Protein AF-A0A9K3JEZ5-F1 (afdb_monomer_lite)

Structure (mmCIF, N/CA/C/O backbone):
data_AF-A0A9K3JEZ5-F1
#
_entry.id   AF-A0A9K3JEZ5-F1
#
loop_
_atom_site.group_PDB
_atom_site.id
_atom_site.type_symbol
_atom_site.label_atom_id
_atom_site.label_alt_id
_atom_site.label_comp_id
_atom_site.label_asym_id
_atom_site.label_entity_id
_atom_site.label_seq_id
_atom_site.pdbx_PDB_ins_code
_atom_site.Cartn_x
_atom_site.Cartn_y
_atom_site.Cartn_z
_atom_site.occupancy
_atom_site.B_iso_or_equiv
_atom_site.auth_seq_id
_atom_site.auth_comp_id
_atom_site.auth_asym_id
_atom_site.auth_atom_id
_atom_site.pdbx_PDB_model_num
ATOM 1 N N . MET A 1 1 ? 19.561 -0.535 -13.516 1.00 49.19 1 MET A N 1
ATOM 2 C CA . MET A 1 1 ? 18.095 -0.704 -13.526 1.00 49.19 1 MET A CA 1
ATOM 3 C C . MET A 1 1 ? 17.795 -2.181 -13.321 1.00 49.19 1 MET A C 1
ATOM 5 O O . MET A 1 1 ? 17.987 -2.942 -14.250 1.00 49.19 1 MET A O 1
ATOM 9 N N . PHE A 1 2 ? 17.421 -2.590 -12.108 1.00 35.97 2 PHE A N 1
ATOM 10 C CA . PHE A 1 2 ? 16.783 -3.884 -11.840 1.00 35.97 2 PHE A CA 1
ATOM 11 C C . PHE A 1 2 ? 15.824 -3.671 -10.669 1.00 35.97 2 PHE A C 1
ATOM 13 O O . PHE A 1 2 ? 16.222 -3.668 -9.508 1.00 35.97 2 PHE A O 1
ATOM 20 N N . CYS A 1 3 ? 14.564 -3.392 -11.000 1.00 40.62 3 CYS A N 1
ATOM 21 C CA . CYS A 1 3 ? 13.462 -3.557 -10.066 1.00 40.62 3 CYS A CA 1
ATOM 22 C C . CYS A 1 3 ? 13.249 -5.071 -9.993 1.00 40.62 3 CYS A C 1
ATOM 24 O O . CYS A 1 3 ? 12.887 -5.678 -10.996 1.00 40.62 3 CYS A O 1
ATOM 26 N N . GLY A 1 4 ? 13.584 -5.701 -8.867 1.00 43.72 4 GLY A N 1
ATOM 27 C CA . GLY A 1 4 ? 13.510 -7.156 -8.680 1.00 43.72 4 GLY A CA 1
ATOM 28 C C . GLY A 1 4 ? 12.082 -7.696 -8.563 1.00 43.72 4 GLY A C 1
ATOM 29 O O . GLY A 1 4 ? 11.843 -8.618 -7.791 1.00 43.72 4 GLY A O 1
ATOM 30 N N . SER A 1 5 ? 11.124 -7.113 -9.279 1.00 51.03 5 SER A N 1
ATOM 31 C CA . SER A 1 5 ? 9.730 -7.536 -9.296 1.00 51.03 5 SER A CA 1
ATOM 32 C C . SER A 1 5 ? 9.351 -7.997 -10.703 1.00 51.03 5 SER A C 1
ATOM 34 O O . SER A 1 5 ? 9.722 -7.383 -11.699 1.00 51.03 5 SER A O 1
ATOM 36 N N . ASN A 1 6 ? 8.584 -9.088 -10.795 1.00 52.50 6 ASN A N 1
ATOM 37 C CA . ASN A 1 6 ? 8.060 -9.660 -12.049 1.00 52.50 6 ASN A CA 1
ATOM 38 C C . ASN A 1 6 ? 7.017 -8.752 -12.748 1.00 52.50 6 ASN A C 1
ATOM 40 O O . ASN A 1 6 ? 6.164 -9.232 -13.493 1.00 52.50 6 ASN A O 1
ATOM 44 N N . VAL A 1 7 ? 7.027 -7.449 -12.468 1.00 54.53 7 VAL A N 1
ATOM 45 C CA . VAL A 1 7 ? 6.102 -6.459 -13.011 1.00 54.53 7 VAL A CA 1
ATOM 46 C C . VAL A 1 7 ? 6.838 -5.699 -14.107 1.00 54.53 7 VAL A C 1
ATOM 48 O O . VAL A 1 7 ? 7.854 -5.059 -13.848 1.00 54.53 7 VAL A O 1
ATOM 51 N N . ILE A 1 8 ? 6.329 -5.760 -15.339 1.00 65.75 8 ILE A N 1
ATOM 52 C CA . ILE A 1 8 ? 6.851 -4.946 -16.441 1.00 65.75 8 ILE A CA 1
ATOM 53 C C . ILE A 1 8 ? 6.610 -3.474 -16.073 1.00 65.75 8 ILE A C 1
ATOM 55 O O . ILE A 1 8 ? 5.467 -3.051 -15.893 1.00 65.75 8 ILE A O 1
ATOM 59 N N . PHE A 1 9 ? 7.693 -2.718 -15.887 1.00 57.88 9 PHE A N 1
ATOM 60 C CA . PHE A 1 9 ? 7.630 -1.297 -15.556 1.00 57.88 9 PHE A CA 1
ATOM 61 C C . PHE A 1 9 ? 7.146 -0.507 -16.776 1.00 57.88 9 PHE A C 1
ATOM 63 O O . PHE A 1 9 ? 7.821 -0.479 -17.803 1.00 57.88 9 PHE A O 1
ATOM 70 N N . ASP A 1 10 ? 5.987 0.135 -16.642 1.00 65.19 10 ASP A N 1
ATOM 71 C CA . ASP A 1 10 ? 5.440 1.073 -17.618 1.00 65.19 10 ASP A CA 1
ATO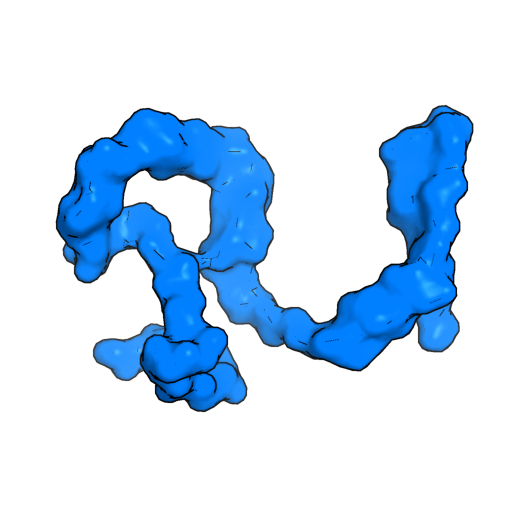M 72 C C . ASP A 1 10 ? 5.383 2.466 -16.967 1.00 65.19 10 ASP A C 1
ATOM 74 O O . ASP A 1 10 ? 4.577 2.656 -16.054 1.00 65.19 10 ASP A O 1
ATOM 78 N N . PRO A 1 11 ? 6.201 3.442 -17.401 1.00 60.66 11 PRO A N 1
ATOM 79 C CA . PRO A 1 11 ? 6.251 4.771 -16.793 1.00 60.66 11 PRO A CA 1
ATOM 80 C C . PRO A 1 11 ? 4.958 5.585 -16.972 1.00 60.66 11 PRO A C 1
ATOM 82 O O . PRO A 1 11 ? 4.781 6.585 -16.278 1.00 60.66 11 PRO A O 1
ATOM 85 N N . LEU A 1 12 ? 4.054 5.179 -17.873 1.00 63.34 12 LEU A N 1
ATOM 86 C CA . LEU A 1 12 ? 2.743 5.806 -18.052 1.00 63.34 12 LEU A CA 1
ATOM 87 C C . LEU A 1 12 ? 1.736 5.358 -16.981 1.00 63.34 12 LEU A C 1
ATOM 89 O O . LEU A 1 12 ? 0.808 6.095 -16.648 1.00 63.34 12 LEU A O 1
ATOM 93 N N . HIS A 1 13 ? 1.898 4.144 -16.452 1.00 47.84 13 HIS A N 1
ATOM 94 C CA . HIS A 1 13 ? 0.898 3.493 -15.601 1.00 47.84 13 HIS A CA 1
ATOM 95 C C . HIS A 1 13 ? 1.404 3.160 -14.195 1.00 47.84 13 HIS A C 1
ATOM 97 O O . HIS A 1 13 ? 0.600 3.048 -13.266 1.00 47.84 13 HIS A O 1
ATOM 103 N N . ASN A 1 14 ? 2.720 3.029 -14.021 1.00 51.62 14 ASN A N 1
ATOM 104 C CA . ASN A 1 14 ? 3.346 2.549 -12.802 1.00 51.62 14 ASN A CA 1
ATOM 105 C C . ASN A 1 14 ? 4.533 3.460 -12.458 1.00 51.62 14 ASN A C 1
ATOM 107 O O . ASN A 1 14 ? 5.488 3.571 -13.222 1.00 51.62 14 ASN A O 1
ATOM 111 N N . SER A 1 15 ? 4.511 4.060 -11.270 1.00 57.97 15 SER A N 1
ATOM 112 C CA . SER A 1 15 ? 5.699 4.675 -10.676 1.00 57.97 15 SER A CA 1
ATOM 113 C C . SER A 1 15 ? 6.186 3.794 -9.535 1.00 57.97 15 SER A C 1
ATOM 115 O O . SER A 1 15 ? 5.388 3.337 -8.713 1.00 57.97 15 SER A O 1
ATOM 117 N N . CYS A 1 16 ? 7.490 3.538 -9.480 1.00 55.03 16 CYS A N 1
ATOM 118 C CA . CYS A 1 16 ? 8.080 2.941 -8.294 1.00 55.03 16 CYS A CA 1
ATOM 119 C C . CYS A 1 16 ? 8.075 4.013 -7.202 1.00 55.03 16 CYS A C 1
ATOM 121 O O . CYS A 1 16 ? 8.822 4.985 -7.298 1.00 55.03 16 CYS A O 1
ATOM 123 N N . CYS A 1 17 ? 7.246 3.845 -6.169 1.00 61.78 17 CYS A N 1
ATOM 124 C CA . CYS A 1 17 ? 7.416 4.594 -4.927 1.00 61.78 17 CYS A CA 1
ATOM 125 C C . CYS A 1 17 ? 8.745 4.159 -4.297 1.00 61.78 17 CYS A C 1
ATOM 127 O O . CYS A 1 17 ? 8.800 3.184 -3.552 1.00 61.78 17 CYS A O 1
ATOM 129 N N . ASP A 1 18 ? 9.822 4.853 -4.649 1.00 65.94 18 ASP A N 1
ATOM 130 C CA . ASP A 1 18 ? 11.116 4.734 -3.993 1.00 65.94 18 ASP A CA 1
ATOM 131 C C . ASP A 1 18 ? 11.299 5.970 -3.107 1.00 65.94 18 ASP A C 1
ATOM 133 O O . ASP A 1 18 ? 11.180 7.102 -3.575 1.00 65.94 18 ASP A O 1
ATOM 137 N N . LEU A 1 19 ? 11.518 5.740 -1.814 1.00 70.69 19 LEU A N 1
ATOM 138 C CA . LEU A 1 19 ? 11.770 6.787 -0.821 1.00 70.69 19 LEU A CA 1
ATOM 139 C C . LEU A 1 19 ? 13.279 7.005 -0.614 1.00 70.69 19 LEU A C 1
ATOM 141 O O . LEU A 1 19 ? 13.684 7.724 0.299 1.00 70.69 19 LEU A O 1
ATOM 145 N N . ASP A 1 20 ? 14.119 6.369 -1.437 1.00 74.50 20 ASP A N 1
ATOM 146 C CA . ASP A 1 20 ? 15.567 6.522 -1.410 1.00 74.50 20 ASP A CA 1
ATOM 147 C C . ASP A 1 20 ? 15.994 7.870 -2.006 1.00 74.50 20 ASP A C 1
ATOM 149 O O . ASP A 1 20 ? 16.115 8.061 -3.220 1.00 74.50 20 ASP A O 1
ATOM 153 N N . VAL A 1 21 ? 16.288 8.802 -1.104 1.00 74.88 21 VAL A N 1
ATOM 154 C CA . VAL A 1 21 ? 16.812 10.139 -1.404 1.00 74.88 21 VAL A CA 1
ATOM 155 C C . VAL A 1 21 ? 18.109 10.087 -2.221 1.00 74.88 21 VAL A C 1
ATOM 157 O O . VAL A 1 21 ? 18.353 10.974 -3.035 1.00 74.88 21 VAL A O 1
ATOM 160 N N . LYS A 1 22 ? 18.928 9.031 -2.085 1.00 78.00 22 LYS A N 1
ATOM 161 C CA . LYS A 1 22 ? 20.165 8.892 -2.874 1.00 78.00 22 LYS A CA 1
ATOM 162 C C . LYS A 1 22 ? 19.888 8.602 -4.346 1.00 78.00 22 LYS A C 1
ATOM 164 O O . LYS A 1 22 ? 20.736 8.885 -5.187 1.00 78.00 22 LYS A O 1
ATOM 169 N N . LYS A 1 23 ? 18.728 8.022 -4.662 1.00 70.31 23 LYS A N 1
ATOM 170 C CA . LYS A 1 23 ? 18.302 7.742 -6.040 1.00 70.31 23 LYS A CA 1
ATOM 171 C C . LYS A 1 23 ? 17.438 8.855 -6.620 1.00 70.31 23 LYS A C 1
ATOM 173 O O . LYS A 1 23 ? 17.444 9.036 -7.834 1.00 70.31 23 LYS A O 1
ATOM 178 N N . ASN A 1 24 ? 16.702 9.579 -5.777 1.00 73.31 24 ASN A N 1
ATOM 179 C CA . ASN A 1 24 ? 15.888 10.719 -6.179 1.00 73.31 24 ASN A CA 1
ATOM 180 C C . ASN A 1 24 ? 16.094 11.901 -5.220 1.00 73.31 24 ASN A C 1
ATOM 182 O O . ASN A 1 24 ? 15.406 12.031 -4.207 1.00 73.31 24 ASN A O 1
ATOM 186 N N . THR A 1 25 ? 17.025 12.785 -5.577 1.00 77.69 25 THR A N 1
ATOM 187 C CA . THR A 1 25 ? 17.412 13.953 -4.770 1.00 77.69 25 THR A CA 1
ATOM 188 C C . THR A 1 25 ? 16.285 14.973 -4.603 1.00 77.69 25 THR A C 1
ATOM 190 O O . THR A 1 25 ? 16.276 15.722 -3.632 1.00 77.69 25 THR A O 1
ATOM 193 N N . GLU A 1 26 ? 15.277 14.975 -5.481 1.00 78.19 26 GLU A N 1
ATOM 194 C CA . GLU A 1 26 ? 14.106 15.854 -5.344 1.00 78.19 26 GLU A CA 1
ATOM 195 C C . GLU A 1 26 ? 13.280 15.545 -4.086 1.00 78.19 26 GLU A C 1
ATOM 197 O O . GLU A 1 26 ? 12.535 16.402 -3.603 1.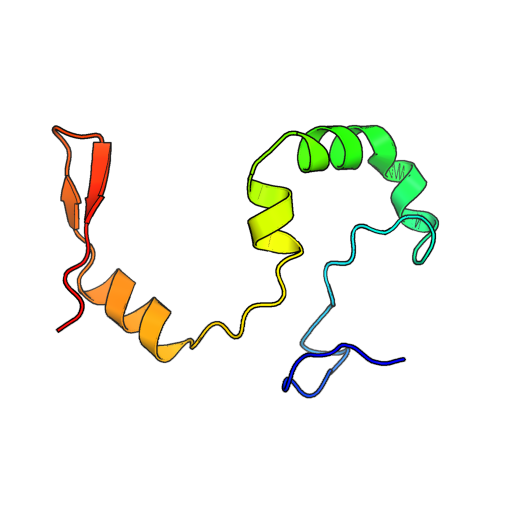00 78.19 26 GLU A O 1
ATOM 202 N N . LEU A 1 27 ? 13.443 14.345 -3.517 1.00 73.31 27 LEU A N 1
ATOM 203 C CA . LEU A 1 27 ? 12.794 13.937 -2.276 1.00 73.31 27 LEU A CA 1
ATOM 204 C C . LEU A 1 27 ? 13.336 14.670 -1.038 1.00 73.31 27 LEU A C 1
ATOM 206 O O . LEU A 1 27 ? 12.618 14.746 -0.042 1.00 73.31 27 LEU A O 1
ATOM 210 N N . GLU A 1 28 ? 14.535 15.270 -1.083 1.00 78.69 28 GLU A N 1
ATOM 211 C CA . GLU A 1 28 ? 15.089 16.049 0.045 1.00 78.69 28 GLU A CA 1
ATOM 212 C C . GLU A 1 28 ? 14.160 17.191 0.478 1.00 78.69 28 GLU A C 1
ATOM 214 O O . GLU A 1 28 ? 14.039 17.497 1.669 1.00 78.69 28 GLU A O 1
ATOM 219 N N . LYS A 1 29 ? 13.427 17.768 -0.483 1.00 85.12 29 LYS A N 1
ATOM 220 C CA . LYS A 1 29 ? 12.431 18.827 -0.259 1.00 85.12 29 LYS A CA 1
ATOM 221 C C . LYS A 1 29 ? 11.274 18.376 0.640 1.00 85.12 29 LYS A C 1
ATOM 223 O O . LYS A 1 29 ? 10.597 19.214 1.228 1.00 85.12 29 LYS A O 1
ATOM 228 N N . PHE A 1 30 ? 11.067 17.066 0.772 1.00 80.88 30 PHE A N 1
ATOM 229 C CA . PHE A 1 30 ? 10.034 16.441 1.597 1.00 80.88 30 PHE A CA 1
A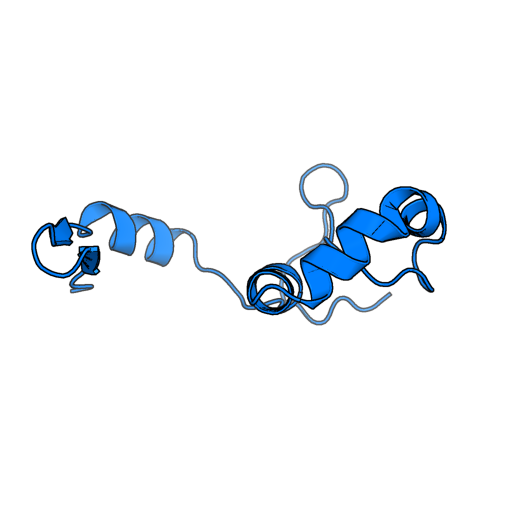TOM 230 C C . PHE A 1 30 ? 10.616 15.712 2.818 1.00 80.88 30 PHE A C 1
ATOM 232 O O . PHE A 1 30 ? 9.964 14.829 3.374 1.00 80.88 30 PHE A O 1
ATOM 239 N N . SER A 1 31 ? 11.827 16.071 3.255 1.00 80.19 31 SER A N 1
ATOM 240 C CA . SER A 1 31 ? 12.546 15.440 4.377 1.00 80.19 31 SER A CA 1
ATOM 241 C C . SER A 1 31 ? 11.702 15.226 5.641 1.00 80.19 31 SER A C 1
ATOM 243 O O . SER A 1 31 ? 11.760 14.147 6.228 1.00 80.19 31 SER A O 1
ATOM 245 N N . SER A 1 32 ? 10.851 16.184 6.017 1.00 76.31 32 SER A N 1
ATOM 246 C CA . SER A 1 32 ? 9.943 16.058 7.169 1.00 76.31 32 SER A CA 1
ATOM 247 C C . SER A 1 32 ? 8.900 14.944 7.006 1.00 76.31 32 SER A C 1
ATOM 249 O O . SER A 1 32 ? 8.583 14.228 7.957 1.00 76.31 32 SER A O 1
ATOM 251 N N . ILE A 1 33 ? 8.384 14.756 5.788 1.00 78.75 33 ILE A N 1
ATOM 252 C CA . ILE A 1 33 ? 7.437 13.688 5.455 1.00 78.75 33 ILE A CA 1
ATOM 253 C C . ILE A 1 33 ? 8.171 12.350 5.383 1.00 78.75 33 ILE A C 1
ATOM 255 O O . ILE A 1 33 ? 7.652 11.357 5.879 1.00 78.75 33 ILE A O 1
ATOM 259 N N . LEU A 1 34 ? 9.384 12.311 4.829 1.00 75.06 34 LEU A N 1
ATOM 260 C CA . LEU A 1 34 ? 10.196 11.091 4.775 1.00 75.06 34 LEU A CA 1
ATOM 261 C C . LEU A 1 34 ? 10.553 10.573 6.173 1.00 75.06 34 LEU A C 1
ATOM 263 O O . LEU A 1 34 ? 10.469 9.372 6.424 1.00 75.06 34 LEU A O 1
ATOM 267 N N . GLU A 1 35 ? 10.896 11.471 7.098 1.00 78.62 35 GLU A N 1
ATOM 268 C CA . GLU A 1 35 ? 11.161 11.133 8.498 1.00 78.62 35 GLU A CA 1
ATOM 269 C C . GLU A 1 35 ? 9.912 10.558 9.181 1.00 78.62 35 GLU A C 1
ATOM 271 O O . GLU A 1 35 ? 9.984 9.540 9.872 1.00 78.62 35 GLU A O 1
ATOM 276 N N . PHE A 1 36 ? 8.747 11.169 8.947 1.00 79.56 36 PHE A N 1
ATOM 277 C CA . PHE A 1 36 ? 7.470 10.641 9.420 1.00 79.56 36 PHE A CA 1
ATOM 278 C C . PHE A 1 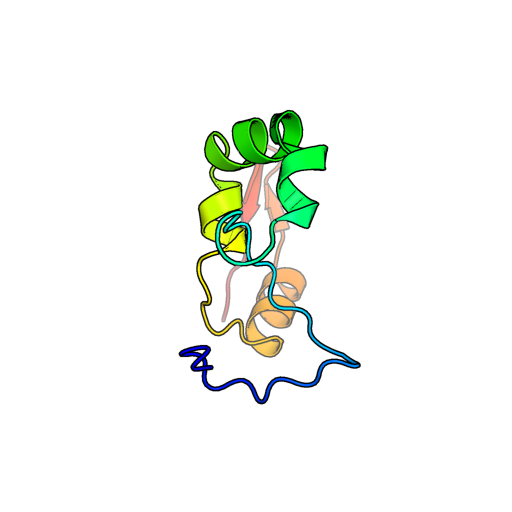36 ? 7.167 9.265 8.818 1.00 79.56 36 PHE A C 1
ATOM 280 O O . PHE A 1 36 ? 6.823 8.335 9.547 1.00 79.56 36 PHE A O 1
ATOM 287 N N . MET A 1 37 ? 7.346 9.116 7.505 1.00 72.69 37 MET A N 1
ATOM 288 C CA . MET A 1 37 ? 7.138 7.861 6.795 1.00 72.69 37 MET A CA 1
ATOM 289 C C . MET A 1 37 ? 8.030 6.753 7.344 1.00 72.69 37 MET A C 1
ATOM 291 O O . MET A 1 37 ? 7.534 5.655 7.560 1.00 72.69 37 MET A O 1
ATOM 295 N N . GLY A 1 38 ? 9.295 7.046 7.656 1.00 69.12 38 GLY A N 1
ATOM 296 C CA . GLY A 1 38 ? 10.221 6.087 8.258 1.00 69.12 38 GLY A CA 1
ATOM 297 C C . GLY A 1 38 ? 9.838 5.616 9.665 1.00 69.12 38 GLY A C 1
ATOM 298 O O . GLY A 1 38 ? 10.257 4.546 10.101 1.00 69.12 38 GLY A O 1
ATOM 299 N N . ARG A 1 39 ? 9.020 6.392 10.385 1.00 73.88 39 ARG A N 1
ATOM 300 C CA . ARG A 1 39 ? 8.523 6.047 11.727 1.00 73.88 39 ARG A CA 1
ATOM 301 C C . ARG A 1 39 ? 7.253 5.207 11.700 1.00 73.88 39 ARG A C 1
ATOM 303 O O . ARG A 1 39 ? 6.937 4.561 12.698 1.00 73.88 39 ARG A O 1
ATOM 310 N N . VAL A 1 40 ? 6.507 5.226 10.597 1.00 70.81 40 VAL A N 1
ATOM 311 C CA . VAL A 1 40 ? 5.246 4.492 10.486 1.00 70.81 40 VAL A CA 1
ATOM 312 C C . VAL A 1 40 ? 5.459 3.123 9.826 1.00 70.81 40 VAL A C 1
ATOM 314 O O . VAL A 1 40 ? 6.220 3.006 8.865 1.00 70.81 40 VAL A O 1
ATOM 317 N N . PRO A 1 41 ? 4.715 2.076 10.239 1.00 63.34 41 PRO A N 1
ATOM 318 C CA . PRO A 1 41 ? 4.743 0.757 9.585 1.00 63.34 41 PRO A CA 1
ATOM 319 C C . PRO A 1 41 ? 4.400 0.797 8.085 1.00 63.34 41 PRO A C 1
ATOM 321 O O . PRO A 1 41 ? 4.638 -0.164 7.352 1.00 63.34 41 PRO A O 1
ATOM 324 N N . ILE A 1 42 ? 3.854 1.927 7.624 1.00 62.56 42 ILE A N 1
ATOM 325 C CA . ILE A 1 42 ? 3.522 2.214 6.232 1.00 62.56 42 ILE A CA 1
ATOM 326 C C . ILE A 1 42 ? 4.777 2.206 5.347 1.00 62.56 42 ILE A C 1
ATOM 328 O O . ILE A 1 42 ? 4.669 1.802 4.195 1.00 62.56 42 ILE A O 1
ATOM 332 N N . GLN A 1 43 ? 5.972 2.547 5.856 1.00 64.31 43 GLN A N 1
ATOM 333 C CA . GLN A 1 43 ? 7.200 2.452 5.053 1.00 64.31 43 GLN A CA 1
ATOM 334 C C . GLN A 1 43 ? 7.414 1.033 4.532 1.00 64.31 43 GLN A C 1
ATOM 336 O O . GLN A 1 43 ? 7.695 0.847 3.352 1.00 64.31 43 GLN A O 1
ATOM 341 N N . LYS A 1 44 ? 7.224 0.022 5.387 1.00 62.31 44 LYS A N 1
ATOM 342 C CA . LYS A 1 44 ? 7.297 -1.372 4.954 1.00 62.31 44 LYS A CA 1
ATOM 343 C C . LYS A 1 44 ? 6.192 -1.660 3.942 1.00 62.31 44 LYS A C 1
ATOM 345 O O . LYS A 1 44 ? 6.491 -2.171 2.882 1.00 62.31 44 LYS A O 1
ATOM 350 N N . ALA A 1 45 ? 4.948 -1.258 4.192 1.00 63.56 45 ALA A N 1
ATOM 351 C CA . ALA A 1 45 ? 3.859 -1.481 3.233 1.00 63.56 45 ALA A CA 1
ATOM 352 C C . ALA A 1 45 ? 4.075 -0.813 1.854 1.00 63.56 45 ALA A C 1
ATOM 354 O O . ALA A 1 45 ? 3.580 -1.325 0.854 1.00 63.56 45 ALA A O 1
ATOM 355 N N . LEU A 1 46 ? 4.793 0.313 1.795 1.00 60.97 46 LEU A N 1
ATOM 356 C CA . LEU A 1 46 ? 5.068 1.056 0.560 1.00 60.97 46 LEU A CA 1
ATOM 357 C C . LEU A 1 46 ? 6.347 0.609 -0.154 1.00 60.97 46 LEU A C 1
ATOM 359 O O . LEU A 1 46 ? 6.396 0.649 -1.379 1.00 60.97 46 LEU A O 1
ATOM 363 N N . MET A 1 47 ? 7.378 0.214 0.596 1.00 61.19 47 MET A N 1
ATOM 364 C CA . MET A 1 47 ? 8.677 -0.176 0.038 1.00 61.19 47 MET A CA 1
ATOM 365 C C . MET A 1 47 ? 8.826 -1.687 -0.153 1.00 61.19 47 MET A C 1
ATOM 367 O O . MET A 1 47 ? 9.663 -2.123 -0.942 1.00 61.19 47 MET A O 1
ATOM 371 N N . ASP A 1 48 ? 8.055 -2.500 0.570 1.00 63.00 48 ASP A N 1
ATOM 372 C CA . ASP A 1 48 ? 8.059 -3.953 0.421 1.00 63.00 48 ASP A CA 1
ATOM 373 C C . ASP A 1 48 ? 7.328 -4.283 -0.886 1.00 63.00 48 ASP A C 1
ATOM 375 O O . ASP A 1 48 ? 6.098 -4.301 -0.961 1.00 63.00 48 ASP A O 1
ATOM 379 N N . GLN A 1 49 ? 8.110 -4.463 -1.955 1.00 56.62 49 GLN A N 1
ATOM 380 C CA . GLN A 1 49 ? 7.629 -4.798 -3.295 1.00 56.62 49 GLN A CA 1
ATOM 381 C C . GLN A 1 49 ? 7.119 -6.243 -3.348 1.00 56.62 49 GLN A C 1
ATOM 383 O O . GLN A 1 49 ? 7.665 -7.098 -4.046 1.00 56.62 49 GLN A O 1
ATOM 388 N N . HIS A 1 50 ? 6.058 -6.529 -2.601 1.00 60.44 50 HIS A N 1
ATOM 389 C CA . HIS A 1 50 ? 5.390 -7.815 -2.648 1.00 60.44 50 HIS A CA 1
ATOM 390 C C . HIS A 1 50 ? 4.420 -7.871 -3.836 1.00 60.44 50 HIS A C 1
ATOM 392 O O . HIS A 1 50 ? 3.651 -6.932 -4.054 1.00 60.44 50 HIS A O 1
ATOM 398 N N . PRO A 1 51 ? 4.398 -8.974 -4.606 1.00 60.66 51 PRO A N 1
ATOM 399 C CA . PRO A 1 51 ? 3.371 -9.200 -5.612 1.00 60.66 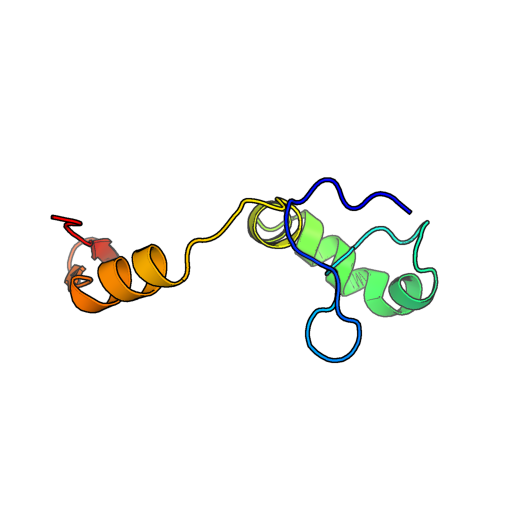51 PRO A CA 1
ATOM 400 C C . PRO A 1 51 ? 1.979 -9.205 -4.965 1.00 60.66 51 PRO A C 1
ATOM 402 O O . PRO A 1 51 ? 1.585 -10.160 -4.295 1.00 60.66 51 PRO A O 1
ATOM 405 N N . VAL A 1 52 ? 1.217 -8.129 -5.164 1.00 64.31 52 VAL A N 1
ATOM 406 C CA . VAL A 1 52 ? -0.173 -8.044 -4.708 1.00 64.31 52 VAL A CA 1
ATOM 407 C C . VAL A 1 52 ? -1.093 -8.516 -5.828 1.00 64.31 52 VAL A C 1
ATOM 409 O O . VAL A 1 52 ? -1.260 -7.857 -6.855 1.00 64.31 52 VAL A O 1
ATOM 412 N N . TYR A 1 53 ? -1.744 -9.658 -5.625 1.00 77.62 53 TYR A N 1
ATOM 413 C CA . TYR A 1 53 ? -2.731 -10.164 -6.574 1.00 77.62 53 TYR A CA 1
ATOM 414 C C . TYR A 1 53 ? -4.039 -9.379 -6.440 1.00 77.62 53 TYR A C 1
ATOM 416 O O . TYR A 1 53 ? -4.762 -9.507 -5.449 1.00 77.62 53 TYR A O 1
ATOM 424 N N . LYS A 1 54 ? -4.392 -8.595 -7.470 1.00 75.31 54 LYS A N 1
ATOM 425 C CA . LYS A 1 54 ? -5.658 -7.833 -7.512 1.00 75.31 54 LYS A CA 1
ATOM 426 C C . LYS A 1 54 ? -6.887 -8.716 -7.251 1.00 75.31 54 LYS A C 1
ATOM 428 O O . LYS A 1 54 ? -7.852 -8.251 -6.651 1.00 75.31 54 LYS A O 1
ATOM 433 N N . SER A 1 55 ? -6.860 -9.980 -7.679 1.00 79.88 55 SER A N 1
ATOM 434 C CA . SER A 1 55 ? -7.916 -10.964 -7.405 1.00 79.88 55 SER A CA 1
ATOM 435 C C . SER A 1 55 ? -8.077 -11.243 -5.908 1.00 79.88 55 SER A C 1
ATOM 437 O O . SER A 1 55 ? -9.205 -11.292 -5.423 1.00 79.88 55 SER A O 1
ATOM 439 N N . HIS A 1 56 ? -6.975 -11.366 -5.166 1.00 76.44 56 HIS A N 1
ATOM 440 C CA . HIS A 1 56 ? -6.986 -11.612 -3.724 1.00 76.44 56 HIS A CA 1
ATOM 441 C C . HIS A 1 56 ? -7.465 -10.387 -2.952 1.00 76.44 56 HIS A C 1
ATOM 443 O O . HIS A 1 56 ? -8.305 -10.532 -2.074 1.00 76.44 56 HIS A O 1
ATOM 449 N N . VAL A 1 57 ? -7.029 -9.182 -3.334 1.00 81.19 57 VAL A N 1
ATOM 450 C CA . VAL A 1 57 ? -7.525 -7.932 -2.730 1.00 81.19 57 VAL A CA 1
ATOM 451 C C . VAL A 1 57 ? -9.033 -7.792 -2.940 1.00 81.19 57 VAL A C 1
ATOM 453 O O . VAL A 1 57 ? -9.774 -7.534 -1.995 1.00 81.19 57 VAL A O 1
ATOM 456 N N . LYS A 1 58 ? -9.518 -8.028 -4.165 1.00 82.19 58 LYS A N 1
ATOM 457 C CA . LYS A 1 58 ? -10.957 -7.998 -4.461 1.00 82.19 58 LYS A CA 1
ATOM 458 C C . LYS A 1 58 ? -11.731 -9.048 -3.662 1.00 82.19 58 LYS A C 1
ATOM 460 O O . LYS A 1 58 ? -12.791 -8.735 -3.132 1.00 82.19 58 LYS A O 1
ATOM 465 N N . ARG A 1 59 ? -11.218 -10.279 -3.565 1.00 83.00 59 ARG A N 1
ATOM 466 C CA . ARG A 1 59 ? -11.856 -11.366 -2.804 1.00 83.00 59 ARG A CA 1
ATOM 467 C C . ARG A 1 59 ? -11.873 -11.061 -1.307 1.00 83.00 59 ARG A C 1
ATOM 469 O O . ARG A 1 59 ? -12.907 -11.252 -0.681 1.00 83.00 59 ARG A O 1
ATOM 476 N N . PHE A 1 60 ? -10.781 -10.516 -0.774 1.00 85.94 60 PHE A N 1
ATOM 477 C CA . PHE A 1 60 ? -10.695 -10.055 0.608 1.00 85.94 60 PHE A CA 1
ATOM 478 C C . PHE A 1 60 ? -11.792 -9.033 0.904 1.00 85.94 60 PHE A C 1
ATOM 480 O O . PHE A 1 60 ? -12.615 -9.277 1.780 1.00 85.94 60 PHE A O 1
ATOM 487 N N . TRP A 1 61 ? -11.870 -7.943 0.134 1.00 87.50 61 TRP A N 1
ATOM 488 C CA . TRP A 1 61 ? -12.854 -6.882 0.374 1.00 87.50 61 TRP A CA 1
ATOM 489 C C . TRP A 1 61 ? -14.296 -7.314 0.109 1.00 87.50 61 TRP A C 1
ATOM 491 O O . TRP A 1 61 ? -15.201 -6.851 0.793 1.00 87.50 61 TRP A O 1
ATOM 501 N N . LYS A 1 62 ? -14.524 -8.247 -0.823 1.00 89.94 62 LYS A N 1
ATOM 502 C CA . LYS A 1 62 ? -15.851 -8.835 -1.066 1.00 89.94 62 LYS A CA 1
ATOM 503 C C . LYS A 1 62 ? -16.396 -9.591 0.152 1.00 89.94 62 LYS A C 1
ATOM 505 O O . LYS A 1 62 ? -17.609 -9.669 0.320 1.00 89.94 62 LYS A O 1
ATOM 510 N N . HIS A 1 63 ? -15.513 -10.172 0.960 1.00 89.81 63 HIS A N 1
ATOM 511 C CA . HIS A 1 63 ? -15.866 -10.966 2.140 1.00 89.81 63 HIS A CA 1
ATOM 512 C C . HIS A 1 63 ? -15.464 -10.289 3.454 1.00 89.81 63 HIS A C 1
ATOM 514 O O . HIS A 1 63 ? -15.552 -10.912 4.510 1.00 89.81 63 HIS A O 1
ATOM 520 N N . ALA A 1 64 ? -15.008 -9.037 3.387 1.00 91.06 64 ALA A N 1
ATOM 521 C CA . ALA A 1 64 ? -14.589 -8.286 4.551 1.00 91.06 64 ALA A CA 1
ATOM 522 C C . ALA A 1 64 ? -15.816 -7.801 5.329 1.00 91.06 64 ALA A C 1
ATOM 524 O O . ALA A 1 64 ? -16.725 -7.189 4.771 1.00 91.06 64 ALA A O 1
ATOM 525 N N . THR A 1 65 ? -15.810 -8.044 6.630 1.00 91.69 65 THR A N 1
ATOM 526 C CA . THR A 1 65 ? -16.777 -7.535 7.596 1.00 91.69 65 THR A CA 1
ATOM 527 C C . THR A 1 65 ? -16.030 -6.761 8.665 1.00 91.69 65 THR A C 1
ATOM 529 O O . THR A 1 65 ? -14.992 -7.211 9.158 1.00 91.69 65 THR A O 1
ATOM 532 N N . TYR A 1 66 ? -16.557 -5.598 9.029 1.00 89.88 66 TYR A N 1
ATOM 533 C CA . TYR A 1 66 ? -16.025 -4.839 10.147 1.00 89.88 66 TYR A CA 1
ATOM 534 C C . TYR A 1 66 ? -16.590 -5.385 11.458 1.00 89.88 66 TYR A C 1
ATOM 536 O O . TYR A 1 66 ? -17.805 -5.490 11.618 1.00 89.88 66 TYR A O 1
ATOM 544 N N . ASP A 1 67 ? -15.703 -5.751 12.376 1.00 91.38 67 ASP A N 1
ATOM 545 C CA . ASP A 1 67 ? -16.049 -6.111 13.743 1.00 91.38 67 ASP A CA 1
ATOM 546 C C . ASP A 1 67 ? -16.010 -4.845 14.602 1.00 91.38 67 ASP A C 1
ATOM 548 O O . ASP A 1 67 ? -14.945 -4.319 14.934 1.00 91.38 67 ASP A O 1
ATOM 552 N N . GLU A 1 68 ? -17.196 -4.352 14.951 1.00 88.44 68 GLU A N 1
ATOM 553 C CA . GLU A 1 68 ? -17.371 -3.155 15.773 1.00 88.44 68 GLU A CA 1
ATOM 554 C C . GLU A 1 68 ? -16.853 -3.311 17.207 1.00 88.44 68 GLU A C 1
ATOM 556 O O . GLU A 1 68 ? -16.430 -2.318 17.804 1.00 88.44 68 GLU A O 1
ATOM 561 N N . ALA A 1 69 ? -16.881 -4.522 17.768 1.00 88.44 69 ALA A N 1
ATOM 562 C CA . ALA A 1 69 ? -16.479 -4.770 19.149 1.00 88.44 69 ALA A CA 1
ATOM 563 C C . ALA A 1 69 ? -14.956 -4.731 19.289 1.00 88.44 69 ALA A C 1
ATOM 565 O O . ALA A 1 69 ? -14.431 -4.122 20.220 1.00 88.44 69 ALA A O 1
ATOM 566 N N . ASN A 1 70 ? -14.253 -5.331 18.329 1.00 88.56 70 ASN A N 1
ATOM 567 C CA . ASN A 1 70 ? -12.794 -5.405 18.334 1.00 88.56 70 ASN A CA 1
ATOM 568 C C . ASN A 1 70 ? -12.126 -4.306 17.489 1.00 88.56 70 ASN A C 1
ATOM 570 O O . ASN A 1 70 ? -10.904 -4.178 17.519 1.00 88.56 70 ASN A O 1
ATOM 574 N N . LYS A 1 71 ? -12.909 -3.496 16.759 1.00 87.69 71 LYS A N 1
ATOM 575 C CA . LYS A 1 71 ? -12.442 -2.420 15.863 1.00 87.69 71 LYS A CA 1
ATOM 576 C C . LYS A 1 71 ? -11.456 -2.919 14.802 1.00 87.69 71 LYS A C 1
ATOM 578 O O . LYS A 1 71 ? -10.45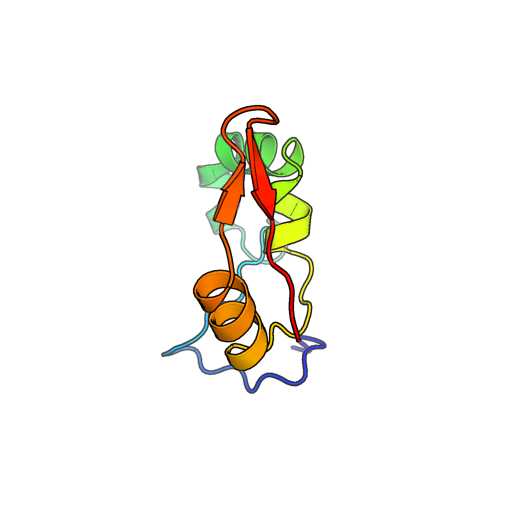8 -2.268 14.495 1.00 87.69 71 LYS A O 1
ATOM 583 N N . VAL A 1 72 ? -11.747 -4.083 14.225 1.00 82.31 72 VAL A N 1
ATOM 584 C CA . VAL A 1 72 ? -10.898 -4.755 13.229 1.00 82.31 72 VAL A CA 1
ATOM 585 C C . VAL A 1 72 ? -11.699 -5.184 12.005 1.00 82.31 72 VAL A C 1
ATOM 587 O O . VAL A 1 72 ? -12.909 -5.385 12.059 1.00 82.31 72 VAL A O 1
ATOM 590 N N . ILE A 1 73 ? -11.014 -5.333 10.872 1.00 85.56 73 ILE A N 1
ATOM 591 C CA . ILE A 1 73 ? -11.602 -5.854 9.635 1.00 85.56 73 ILE A CA 1
ATOM 592 C C . ILE A 1 73 ? -11.265 -7.341 9.542 1.00 85.56 73 ILE A C 1
ATOM 594 O O . ILE A 1 73 ? -10.098 -7.710 9.412 1.00 85.56 73 ILE A O 1
ATOM 598 N N . HIS A 1 74 ? -12.288 -8.191 9.566 1.00 84.38 74 HIS A N 1
ATOM 599 C CA . HIS A 1 74 ? -12.155 -9.627 9.343 1.00 84.38 74 HIS A CA 1
ATOM 600 C C . HIS A 1 74 ? -12.574 -9.981 7.922 1.00 84.38 74 HIS A C 1
ATOM 602 O O . HIS A 1 74 ? -13.563 -9.463 7.422 1.00 84.38 74 HIS A O 1
ATOM 608 N N . SER A 1 75 ? -11.857 -10.893 7.272 1.00 82.88 75 SER A N 1
ATOM 609 C CA . SER A 1 75 ? -12.273 -11.455 5.986 1.00 82.88 75 SER A CA 1
ATOM 610 C C . SER A 1 75 ? -11.977 -12.945 5.967 1.00 82.88 75 SER A C 1
ATOM 612 O O . SER A 1 75 ? -10.851 -13.363 6.238 1.00 82.88 75 SER A O 1
ATOM 614 N N . ILE A 1 76 ? -12.990 -13.752 5.651 1.00 77.19 76 ILE A N 1
ATOM 615 C CA . ILE A 1 76 ? -12.820 -15.191 5.445 1.00 77.19 76 ILE A CA 1
ATOM 616 C C . ILE A 1 76 ? -12.630 -15.415 3.949 1.00 77.19 76 ILE A C 1
ATOM 618 O O . ILE A 1 76 ? -13.585 -15.397 3.168 1.00 77.19 76 ILE A O 1
ATOM 622 N N . VAL A 1 77 ? -11.381 -15.634 3.547 1.00 65.19 77 VAL A N 1
ATOM 623 C CA . VAL A 1 77 ? -11.049 -16.003 2.171 1.00 65.19 77 VAL A CA 1
ATOM 624 C C . VAL A 1 77 ? -11.301 -17.506 2.015 1.00 65.19 77 VAL A C 1
ATOM 626 O O . VAL A 1 77 ? -10.438 -18.318 2.330 1.00 65.19 77 VAL A O 1
ATOM 629 N N . LYS A 1 78 ? -12.513 -17.879 1.587 1.00 59.16 78 LYS A N 1
ATOM 630 C CA . LYS A 1 78 ? -12.787 -19.221 1.035 1.00 59.16 78 LYS A CA 1
ATOM 631 C C . LYS A 1 78 ? -12.119 -19.376 -0.316 1.00 59.16 78 LYS A C 1
ATOM 633 O O . LYS A 1 78 ? -11.995 -18.327 -0.987 1.00 59.16 78 LYS A O 1
#

Secondary structure (DSSP, 8-state):
----SSS---TTT-------TTT-GGGGGGHHHHHHHHHSTHHHHHH------HHHHHHHHHTEEEETTTTEEEE---

Sequence (78 aa):
MFCGSNVIFDPLHNSCCDLDVKKNTELEKFSSILEFMGRVPIQKALMDQHPVYKSHVKRFWKHATYDEANKVIHSIVK

Foldseek 3Di:
DDPPDPDDDDVVPDDQPDCPCVVPVVNVVVVVVSVVCVVDPVVCVRNVPDDDDPVVVVQQVVQWDQDPVVRDIDGDRD

Organism: Helianthus annuus (NCBI:txid4232)

pLDDT: mean 71.24, std 13.18, range [35.97, 91.69]

Radius of gyration: 16.79 Å; chains: 1; bounding box: 38×38×37 Å